Protein AF-A0A953QXI7-F1 (afdb_monomer)

pLDDT: mean 77.87, std 17.54, range [37.28, 96.44]

Structure (mmCIF, N/CA/C/O backbone):
data_AF-A0A953QXI7-F1
#
_entry.id   AF-A0A953QXI7-F1
#
loop_
_atom_site.group_PDB
_atom_site.id
_atom_site.type_symbol
_atom_site.label_atom_id
_atom_site.label_alt_id
_atom_site.label_comp_id
_atom_site.label_asym_id
_atom_site.label_entity_id
_atom_site.label_seq_id
_atom_site.pdbx_PDB_ins_code
_atom_site.Cartn_x
_atom_site.Cartn_y
_atom_site.Cartn_z
_atom_site.occupancy
_atom_site.B_iso_or_equiv
_atom_site.auth_seq_id
_atom_site.auth_comp_id
_atom_site.auth_asym_id
_atom_site.auth_atom_id
_atom_site.pdbx_PDB_model_num
ATOM 1 N N . MET A 1 1 ? -5.982 5.621 -22.185 1.00 37.28 1 MET A N 1
ATOM 2 C CA . MET A 1 1 ? -4.818 4.755 -21.902 1.00 37.28 1 MET A CA 1
ATOM 3 C C . MET A 1 1 ? -4.573 4.835 -20.413 1.00 37.28 1 MET A C 1
ATOM 5 O O . MET A 1 1 ? -4.389 5.925 -19.889 1.00 37.28 1 MET A O 1
ATOM 9 N N . ASP A 1 2 ? -4.752 3.703 -19.749 1.00 41.62 2 ASP A N 1
ATOM 10 C CA . ASP A 1 2 ? -4.988 3.586 -18.317 1.00 41.62 2 ASP A CA 1
ATOM 11 C C . ASP A 1 2 ? -3.643 3.434 -17.588 1.00 41.62 2 ASP A C 1
ATOM 13 O O . ASP A 1 2 ? -3.056 2.354 -17.548 1.00 41.62 2 ASP A O 1
ATOM 17 N N . LEU A 1 3 ? -3.106 4.545 -17.074 1.00 48.00 3 LEU A N 1
ATOM 18 C CA . LEU A 1 3 ? -1.786 4.606 -16.423 1.00 48.00 3 LEU A CA 1
ATOM 19 C C . LEU A 1 3 ? -1.693 3.761 -15.135 1.00 48.00 3 LEU A C 1
ATOM 21 O O . LEU A 1 3 ? -0.608 3.599 -14.583 1.00 48.00 3 LEU A O 1
ATOM 25 N N . LEU A 1 4 ? -2.813 3.211 -14.659 1.00 51.00 4 LEU A N 1
ATOM 26 C CA . LEU A 1 4 ? -2.891 2.341 -13.485 1.00 51.00 4 LEU A CA 1
ATOM 27 C C . LEU A 1 4 ? -2.791 0.848 -13.834 1.00 51.00 4 LEU A C 1
ATOM 29 O O . LEU A 1 4 ? -2.614 0.022 -12.938 1.00 51.00 4 LEU A O 1
ATOM 33 N N . THR A 1 5 ? -2.909 0.485 -15.115 1.00 51.28 5 THR A N 1
ATOM 34 C CA . THR A 1 5 ? -3.115 -0.913 -15.522 1.00 51.28 5 THR A CA 1
ATOM 35 C C . THR A 1 5 ? -1.811 -1.677 -15.769 1.00 51.28 5 THR A C 1
ATOM 37 O O . THR A 1 5 ? -1.784 -2.898 -15.611 1.00 51.28 5 THR A O 1
ATOM 40 N N . GLU A 1 6 ? -0.697 -1.005 -16.069 1.00 48.72 6 GLU A N 1
ATOM 41 C CA . GLU A 1 6 ? 0.467 -1.707 -16.616 1.00 48.72 6 GLU A CA 1
ATOM 42 C C . GLU A 1 6 ? 1.799 -1.184 -16.064 1.00 48.72 6 GLU A C 1
ATOM 44 O O . GLU A 1 6 ? 2.481 -0.407 -16.713 1.00 48.7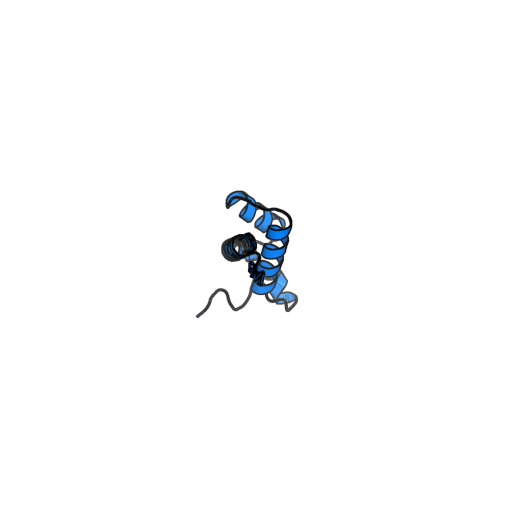2 6 GLU A O 1
ATOM 49 N N . ASN A 1 7 ? 2.201 -1.693 -14.888 1.00 48.88 7 ASN A N 1
ATOM 50 C CA . ASN A 1 7 ? 3.599 -1.730 -14.412 1.00 48.88 7 ASN A CA 1
ATOM 51 C C . ASN A 1 7 ? 4.243 -0.335 -14.142 1.00 48.88 7 ASN A C 1
ATOM 53 O O . ASN A 1 7 ? 4.534 0.420 -15.055 1.00 48.88 7 ASN A O 1
ATOM 57 N N . ARG A 1 8 ? 4.627 0.070 -12.923 1.00 54.25 8 ARG A N 1
ATOM 58 C CA . ARG A 1 8 ? 5.708 -0.493 -12.085 1.00 54.25 8 ARG A CA 1
ATOM 59 C C . ARG A 1 8 ? 5.871 0.362 -10.810 1.00 54.25 8 ARG A C 1
ATOM 61 O O . ARG A 1 8 ? 5.811 1.581 -10.900 1.00 54.25 8 ARG A O 1
ATOM 68 N N . PRO A 1 9 ? 6.306 -0.246 -9.700 1.00 55.97 9 PRO A N 1
ATOM 69 C CA . PRO A 1 9 ? 7.633 -0.022 -9.147 1.00 55.97 9 PRO A CA 1
ATOM 70 C C . PRO A 1 9 ? 8.495 -1.178 -9.627 1.00 55.97 9 PRO A C 1
ATOM 72 O O . PRO A 1 9 ? 8.044 -2.322 -9.642 1.00 55.97 9 PRO A O 1
ATOM 75 N N . GLU A 1 10 ? 9.710 -0.899 -10.062 1.00 57.53 10 GLU A N 1
ATOM 76 C CA . GLU A 1 10 ? 10.589 -1.822 -10.795 1.00 57.53 10 GLU A CA 1
ATOM 77 C C . GLU A 1 10 ? 10.713 -3.221 -10.158 1.00 57.53 10 GLU A C 1
ATOM 79 O O . GLU A 1 10 ? 10.844 -4.219 -10.862 1.00 57.53 10 GLU A O 1
ATOM 84 N N . THR A 1 11 ? 10.526 -3.302 -8.843 1.00 58.56 11 THR A N 1
ATOM 85 C CA . THR A 1 11 ? 10.539 -4.506 -8.011 1.00 58.56 11 THR A CA 1
ATOM 86 C C . THR A 1 11 ? 9.412 -5.510 -8.297 1.00 58.56 11 THR A C 1
ATOM 88 O O . THR A 1 11 ? 9.681 -6.698 -8.420 1.00 58.56 11 THR A O 1
ATOM 91 N N . CYS A 1 12 ? 8.149 -5.090 -8.419 1.00 63.00 12 CYS A N 1
ATOM 92 C CA . CYS A 1 12 ? 7.027 -6.037 -8.550 1.00 63.00 12 CYS A CA 1
ATOM 93 C C . CYS A 1 12 ? 6.912 -6.602 -9.971 1.00 63.00 12 CYS A C 1
ATOM 95 O O . CYS A 1 12 ? 6.680 -7.796 -10.151 1.00 63.00 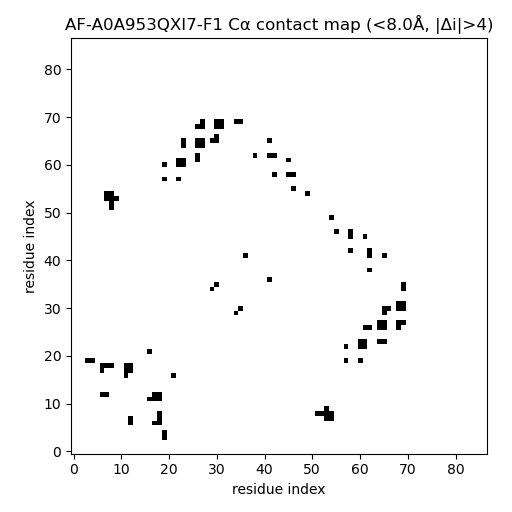12 CYS A O 1
ATOM 97 N N . ALA A 1 13 ? 7.149 -5.762 -10.980 1.00 64.62 13 ALA A N 1
ATOM 98 C CA . ALA A 1 13 ? 7.150 -6.199 -12.372 1.00 64.62 13 ALA A CA 1
ATOM 99 C C . ALA A 1 13 ? 8.327 -7.137 -12.687 1.00 64.62 13 ALA A C 1
ATOM 101 O O . ALA A 1 13 ? 8.161 -8.063 -13.475 1.00 64.62 13 ALA A O 1
ATOM 102 N N . ALA A 1 14 ? 9.492 -6.943 -12.054 1.00 63.41 14 ALA A N 1
ATOM 103 C CA . ALA A 1 14 ? 10.622 -7.871 -12.170 1.00 63.41 14 ALA A CA 1
ATOM 104 C C . ALA A 1 14 ? 10.305 -9.275 -11.620 1.00 63.41 14 ALA A C 1
ATOM 106 O O . ALA A 1 14 ? 10.912 -10.253 -12.044 1.00 63.41 14 ALA A O 1
ATOM 107 N N . LEU A 1 15 ? 9.330 -9.379 -10.714 1.00 66.44 15 LEU A N 1
ATOM 108 C CA . LEU A 1 15 ? 8.868 -10.632 -10.114 1.00 66.44 15 LEU A CA 1
ATOM 109 C C . LEU A 1 15 ? 7.620 -11.208 -10.811 1.00 66.44 15 LEU A C 1
ATOM 111 O O . LEU A 1 15 ? 7.044 -12.178 -10.327 1.00 66.44 15 LEU A O 1
ATOM 115 N N . GLY A 1 16 ? 7.165 -10.608 -11.920 1.00 67.25 16 GLY A N 1
ATOM 116 C CA . GLY A 1 16 ? 5.936 -11.017 -12.614 1.00 67.25 16 GLY A CA 1
ATO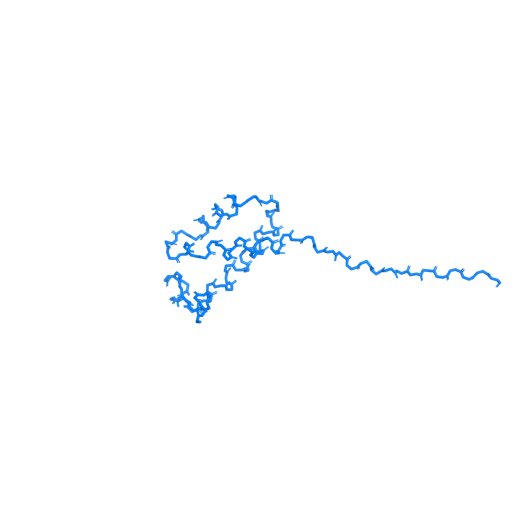M 117 C C . GLY A 1 16 ? 4.644 -10.711 -11.841 1.00 67.25 16 GLY A C 1
ATOM 118 O O . GLY A 1 16 ? 3.583 -11.235 -12.179 1.00 67.25 16 GLY A O 1
ATOM 119 N N . LEU A 1 17 ? 4.712 -9.870 -10.804 1.00 70.00 17 LEU A N 1
ATOM 120 C CA . LEU A 1 17 ? 3.574 -9.516 -9.960 1.00 70.00 17 LEU A CA 1
ATOM 121 C C . LEU A 1 17 ? 2.836 -8.291 -10.510 1.00 70.00 17 LEU A C 1
ATOM 123 O O . LEU A 1 17 ? 3.442 -7.309 -10.940 1.00 70.00 17 LEU A O 1
ATOM 127 N N . LYS A 1 18 ? 1.502 -8.311 -10.419 1.00 79.31 18 LYS A N 1
ATOM 128 C CA . LYS A 1 18 ? 0.656 -7.159 -10.761 1.00 79.31 18 LYS A CA 1
ATOM 129 C C . LYS A 1 18 ? 0.566 -6.209 -9.567 1.00 79.31 18 LYS A C 1
ATOM 131 O O . LYS A 1 18 ? -0.190 -6.467 -8.632 1.00 79.31 18 LYS A O 1
ATOM 136 N N . CYS A 1 19 ? 1.301 -5.096 -9.618 1.00 79.81 19 CYS A N 1
ATOM 137 C CA . CYS A 1 19 ? 1.387 -4.111 -8.529 1.00 79.81 19 CYS A CA 1
ATOM 138 C C . CYS A 1 19 ? 0.012 -3.668 -8.021 1.00 79.81 19 CYS A C 1
ATOM 140 O O . CYS A 1 19 ? -0.216 -3.646 -6.818 1.00 79.81 19 CYS A O 1
ATOM 142 N N . GLY A 1 20 ? -0.921 -3.383 -8.935 1.00 82.88 20 GLY A N 1
ATOM 143 C CA . GLY A 1 20 ? -2.268 -2.950 -8.567 1.00 82.88 20 GLY A CA 1
ATOM 144 C C . GLY A 1 20 ? -3.042 -3.986 -7.750 1.00 82.88 20 GLY A C 1
ATOM 145 O O . GLY A 1 20 ? -3.735 -3.610 -6.813 1.00 82.88 20 GLY A O 1
ATOM 146 N N . ALA A 1 21 ? -2.899 -5.283 -8.048 1.00 85.25 21 ALA A N 1
ATOM 147 C CA . ALA A 1 21 ? -3.527 -6.331 -7.242 1.00 85.25 21 ALA A CA 1
ATOM 148 C C . ALA A 1 21 ? -2.890 -6.400 -5.848 1.00 85.25 21 ALA A C 1
ATOM 150 O O . ALA A 1 21 ? -3.594 -6.295 -4.852 1.00 85.25 21 ALA A O 1
ATOM 151 N N . CYS A 1 22 ? -1.554 -6.436 -5.783 1.00 85.75 22 CYS A N 1
ATOM 152 C CA . CYS A 1 22 ? -0.820 -6.474 -4.517 1.00 85.75 22 CYS A CA 1
ATOM 153 C C . CYS A 1 22 ? -1.166 -5.288 -3.600 1.00 85.75 22 CYS A C 1
ATOM 155 O O . CYS A 1 22 ? -1.427 -5.480 -2.414 1.00 85.75 22 CYS A O 1
ATOM 157 N N . VAL A 1 23 ? -1.213 -4.073 -4.152 1.00 89.94 23 VAL A N 1
ATOM 158 C CA . VAL A 1 23 ? -1.570 -2.852 -3.418 1.00 89.94 23 VAL A CA 1
ATOM 159 C C . VAL A 1 23 ? -3.000 -2.928 -2.878 1.00 89.94 23 VAL A C 1
ATOM 161 O O . VAL A 1 23 ? -3.214 -2.598 -1.714 1.00 89.94 23 VAL A O 1
ATOM 164 N N . ARG A 1 24 ? -3.967 -3.403 -3.677 1.00 91.44 24 ARG A N 1
ATOM 165 C CA . ARG A 1 24 ? -5.363 -3.559 -3.234 1.00 91.44 24 ARG A CA 1
ATOM 166 C C . ARG A 1 24 ? -5.510 -4.599 -2.125 1.00 91.44 24 ARG A C 1
ATOM 168 O O . ARG A 1 24 ? -6.115 -4.300 -1.101 1.00 91.44 24 ARG A O 1
ATOM 175 N N . ASP A 1 25 ? -4.923 -5.779 -2.297 1.00 90.94 25 ASP A N 1
ATOM 176 C CA . ASP A 1 25 ? -5.048 -6.879 -1.331 1.00 90.94 25 ASP A CA 1
ATOM 177 C C . ASP A 1 25 ? -4.369 -6.530 0.003 1.00 90.94 25 ASP A C 1
ATOM 179 O O . ASP A 1 25 ? -4.884 -6.816 1.090 1.00 90.94 25 ASP A O 1
ATOM 183 N N . THR A 1 26 ? -3.231 -5.834 -0.071 1.00 92.94 26 THR A N 1
ATOM 184 C CA . THR A 1 26 ? -2.537 -5.316 1.112 1.00 92.94 26 THR A CA 1
ATOM 185 C C . THR A 1 26 ? -3.374 -4.242 1.805 1.00 92.94 26 THR A C 1
ATOM 187 O O . THR A 1 26 ? -3.526 -4.291 3.022 1.00 92.94 26 THR A O 1
ATOM 190 N N . ALA A 1 27 ? -3.972 -3.306 1.059 1.00 94.88 27 ALA A N 1
ATOM 191 C CA . ALA A 1 27 ? -4.841 -2.275 1.626 1.00 94.88 27 ALA A CA 1
ATOM 192 C C . ALA A 1 27 ? -6.067 -2.874 2.334 1.00 94.88 27 ALA A C 1
ATOM 194 O O . ALA A 1 27 ? -6.403 -2.444 3.438 1.00 94.88 27 ALA A O 1
ATOM 195 N N . ALA A 1 28 ? -6.688 -3.902 1.747 1.00 94.25 28 ALA A N 1
ATOM 196 C CA . ALA A 1 28 ? -7.796 -4.630 2.359 1.00 94.25 28 ALA A CA 1
ATOM 197 C C . ALA A 1 28 ? -7.376 -5.333 3.658 1.00 94.25 28 ALA A C 1
ATOM 199 O O . ALA A 1 28 ? -8.075 -5.259 4.671 1.00 94.25 28 ALA A O 1
ATOM 200 N N . SER A 1 29 ? -6.194 -5.952 3.661 1.00 94.75 29 SER A N 1
ATOM 201 C CA . SER A 1 29 ? -5.629 -6.584 4.857 1.00 94.75 29 SER A CA 1
ATOM 202 C C . SER A 1 29 ? -5.359 -5.557 5.962 1.00 94.75 29 SER A C 1
ATOM 204 O O . SER A 1 29 ? -5.723 -5.772 7.119 1.00 94.75 29 SER A O 1
ATOM 206 N N . VAL A 1 30 ? -4.784 -4.403 5.607 1.00 95.31 30 VAL A N 1
ATOM 207 C CA . VAL A 1 30 ? -4.543 -3.300 6.547 1.00 95.31 30 VAL A CA 1
ATOM 208 C C . VAL A 1 30 ? -5.859 -2.740 7.086 1.00 95.31 30 VAL A C 1
ATOM 210 O O . VAL A 1 30 ? -5.944 -2.508 8.285 1.00 95.31 30 VAL A O 1
ATOM 213 N N . ALA A 1 31 ? -6.898 -2.584 6.262 1.00 95.12 31 ALA A N 1
ATOM 214 C CA . ALA A 1 31 ? -8.231 -2.162 6.709 1.00 95.12 31 ALA A CA 1
ATOM 215 C C . ALA A 1 31 ? -8.869 -3.151 7.696 1.00 95.12 31 ALA A C 1
ATOM 217 O O . ALA A 1 31 ? -9.528 -2.739 8.652 1.00 95.12 31 ALA A O 1
ATOM 218 N N . GLY A 1 32 ? -8.638 -4.452 7.505 1.00 92.62 32 GLY A N 1
ATOM 219 C CA . GLY A 1 32 ? -9.096 -5.490 8.427 1.00 92.62 32 GLY A CA 1
ATOM 220 C C . GLY A 1 32 ? -8.442 -5.408 9.811 1.00 92.62 32 GLY A C 1
ATOM 221 O O . GLY A 1 32 ? -9.126 -5.625 10.813 1.00 92.62 32 GLY A O 1
ATOM 222 N N . ILE A 1 33 ? -7.148 -5.072 9.863 1.00 93.25 33 ILE A N 1
ATOM 223 C CA . ILE A 1 33 ? -6.335 -5.036 11.092 1.00 93.25 33 ILE A CA 1
ATOM 224 C C . ILE A 1 33 ? -6.419 -3.666 11.780 1.00 93.25 33 ILE A C 1
ATOM 226 O O . ILE A 1 33 ? -6.736 -3.569 12.964 1.00 93.25 33 ILE A O 1
ATOM 230 N N . CYS A 1 34 ? -6.145 -2.600 11.035 1.00 91.06 34 CYS A N 1
ATOM 231 C CA . CYS A 1 34 ? -6.080 -1.226 11.512 1.00 91.06 34 CYS A CA 1
ATOM 232 C C . CYS A 1 34 ? -7.283 -0.457 10.971 1.00 91.06 34 CYS A C 1
ATOM 234 O O . CYS A 1 34 ? -7.216 0.103 9.880 1.00 91.06 34 CYS A O 1
ATOM 236 N N . ARG A 1 35 ? -8.388 -0.418 11.719 1.00 89.19 35 ARG A N 1
ATOM 237 C CA . ARG A 1 35 ? -9.610 0.292 11.308 1.00 89.19 35 ARG A CA 1
ATOM 238 C C . ARG A 1 35 ? -9.551 1.786 11.620 1.00 89.19 35 ARG A C 1
ATOM 240 O O . ARG A 1 35 ? -8.945 2.196 12.604 1.00 89.19 35 ARG A O 1
ATOM 247 N N . GLY A 1 36 ? -10.265 2.580 10.821 1.00 90.94 36 GLY A N 1
ATOM 248 C CA . GLY A 1 36 ? -10.529 3.992 11.119 1.00 90.94 36 GLY A CA 1
ATOM 249 C C . GLY A 1 36 ? -9.315 4.913 10.989 1.00 90.94 36 GLY A C 1
ATOM 250 O O . GLY A 1 36 ? -9.294 5.977 11.606 1.00 90.94 36 GLY A O 1
ATOM 251 N N . LEU A 1 37 ? -8.303 4.523 10.211 1.00 94.12 37 LEU A N 1
ATOM 252 C CA . LEU A 1 37 ? -7.151 5.381 9.956 1.00 94.12 37 LEU A CA 1
ATOM 253 C C . LEU A 1 37 ? -7.554 6.605 9.127 1.00 94.12 37 LEU A C 1
ATOM 255 O O . LEU A 1 37 ? -8.369 6.525 8.206 1.00 94.12 37 LEU A O 1
ATOM 259 N N . GLN A 1 38 ? -6.940 7.742 9.446 1.00 94.38 38 GLN A N 1
ATOM 260 C CA . GLN A 1 38 ? -7.020 8.956 8.633 1.00 94.38 38 GLN A CA 1
ATOM 261 C C . GLN A 1 38 ? -6.037 8.878 7.455 1.00 94.38 38 GLN A C 1
ATOM 263 O O . GLN A 1 38 ? -5.103 8.075 7.490 1.00 94.38 38 GLN A O 1
ATOM 268 N N . THR A 1 39 ? -6.221 9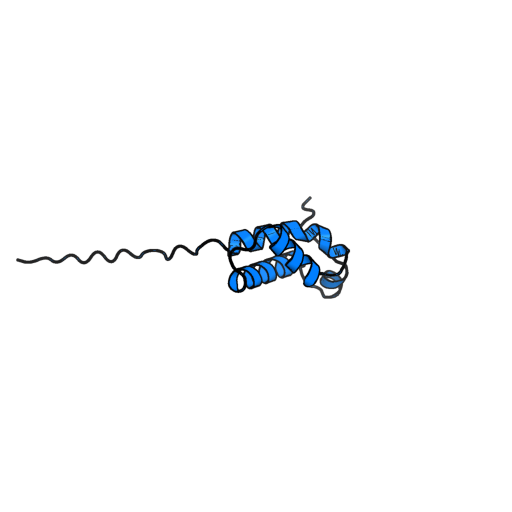.729 6.438 1.00 93.31 39 THR A N 1
ATOM 269 C CA . THR A 1 39 ? -5.384 9.773 5.220 1.00 93.31 39 THR A CA 1
ATOM 270 C C . THR A 1 39 ? -3.890 9.706 5.522 1.00 93.31 39 THR A C 1
ATOM 272 O O . THR A 1 39 ? -3.205 8.850 4.967 1.00 93.31 39 THR A O 1
ATOM 275 N N . ASP A 1 40 ? -3.400 10.534 6.447 1.00 94.88 40 ASP A N 1
ATOM 276 C CA . ASP A 1 40 ? -1.973 10.586 6.781 1.00 94.88 40 ASP A CA 1
ATOM 277 C C . ASP A 1 40 ? -1.459 9.247 7.323 1.00 94.88 40 ASP A C 1
ATOM 279 O O . ASP A 1 40 ? -0.395 8.776 6.926 1.00 94.88 40 ASP A O 1
ATOM 283 N N . GLY A 1 41 ? -2.249 8.583 8.173 1.00 95.75 41 GLY A N 1
ATOM 284 C CA . GLY A 1 41 ? -1.914 7.263 8.708 1.00 95.75 41 GLY A CA 1
ATOM 285 C C . GLY A 1 41 ? -1.920 6.176 7.632 1.00 95.75 41 GLY A C 1
ATOM 286 O O . GLY A 1 41 ? -1.031 5.325 7.607 1.00 95.75 41 GLY A O 1
ATOM 287 N N . ILE A 1 42 ? -2.879 6.226 6.702 1.00 96.19 42 ILE A N 1
ATOM 288 C CA . ILE A 1 42 ? -2.960 5.285 5.575 1.00 96.19 42 ILE A CA 1
ATOM 289 C C . ILE A 1 42 ? -1.731 5.435 4.668 1.00 96.19 42 ILE A C 1
ATOM 291 O O . ILE A 1 42 ? -1.089 4.442 4.316 1.00 96.19 42 ILE A O 1
ATOM 295 N N . GLN A 1 43 ? -1.362 6.673 4.329 1.00 94.44 43 GLN A N 1
ATOM 296 C CA . GLN A 1 43 ? -0.187 6.950 3.505 1.00 94.44 43 GLN A CA 1
ATOM 297 C C . GLN A 1 43 ? 1.119 6.600 4.222 1.00 94.44 43 GLN A C 1
ATOM 299 O O . GLN A 1 43 ? 2.029 6.052 3.601 1.00 94.44 43 GLN A O 1
ATOM 304 N N . GLN A 1 44 ? 1.214 6.846 5.530 1.00 95.44 44 GLN A N 1
ATOM 305 C CA . GLN A 1 44 ? 2.378 6.449 6.313 1.00 95.44 44 GLN A CA 1
ATOM 306 C C . GLN A 1 44 ? 2.587 4.930 6.263 1.00 95.44 44 GLN A C 1
ATOM 308 O O . GLN A 1 44 ? 3.704 4.486 6.002 1.00 95.44 44 GLN A O 1
ATOM 313 N N . ILE A 1 45 ? 1.528 4.130 6.446 1.00 95.50 45 ILE A N 1
ATOM 314 C CA . ILE A 1 45 ? 1.613 2.667 6.314 1.00 95.50 45 ILE A CA 1
ATOM 315 C C . ILE A 1 45 ? 2.058 2.279 4.904 1.00 95.50 45 ILE A C 1
ATOM 317 O O . ILE A 1 45 ? 2.956 1.451 4.757 1.00 95.50 45 ILE A O 1
ATOM 321 N N . PHE A 1 46 ? 1.487 2.901 3.870 1.00 94.38 46 PHE A N 1
ATOM 322 C CA . PHE A 1 46 ? 1.890 2.641 2.492 1.00 94.38 46 PHE A CA 1
ATOM 323 C C . PHE A 1 46 ? 3.397 2.852 2.288 1.00 94.38 46 PHE A C 1
ATOM 325 O O . PHE A 1 46 ? 4.077 1.958 1.790 1.00 94.38 46 PHE A O 1
ATOM 332 N N . PHE A 1 47 ? 3.950 3.989 2.715 1.00 92.75 47 PHE A N 1
ATOM 333 C CA . PHE A 1 47 ? 5.377 4.276 2.533 1.00 92.75 47 PHE A CA 1
ATOM 334 C C . PHE A 1 47 ? 6.301 3.416 3.405 1.00 92.75 47 PHE A C 1
ATOM 336 O O . PHE A 1 47 ? 7.458 3.219 3.038 1.00 92.75 47 PHE A O 1
ATOM 343 N N . GLN A 1 48 ? 5.806 2.872 4.521 1.00 93.38 48 GLN A N 1
ATOM 344 C CA . GLN A 1 48 ? 6.537 1.879 5.317 1.00 93.38 48 GLN A CA 1
ATOM 345 C C . GLN A 1 48 ? 6.592 0.514 4.618 1.00 93.38 48 GLN A C 1
ATOM 347 O O . GLN A 1 48 ? 7.634 -0.136 4.622 1.00 93.38 48 GLN A O 1
ATOM 352 N N . LEU A 1 49 ? 5.495 0.088 3.985 1.00 90.12 49 LEU A N 1
ATOM 353 C CA . LEU A 1 49 ? 5.423 -1.182 3.250 1.00 90.12 49 LEU A CA 1
ATOM 354 C C . LEU A 1 49 ? 6.146 -1.120 1.898 1.00 90.12 49 LEU A C 1
ATOM 356 O O . LEU A 1 49 ? 6.736 -2.102 1.451 1.00 90.12 49 LEU A O 1
ATOM 360 N N . TYR A 1 50 ? 6.110 0.043 1.250 1.00 87.75 50 TYR A N 1
ATOM 361 C CA . TYR A 1 50 ? 6.589 0.256 -0.109 1.00 87.75 50 TYR A CA 1
ATOM 362 C C . TYR A 1 50 ? 7.633 1.378 -0.154 1.00 87.75 50 TYR A C 1
ATOM 364 O O . TYR A 1 50 ? 7.373 2.491 -0.611 1.00 87.75 50 TYR A O 1
ATOM 372 N N . SER A 1 51 ? 8.848 1.064 0.295 1.00 84.44 51 SER A N 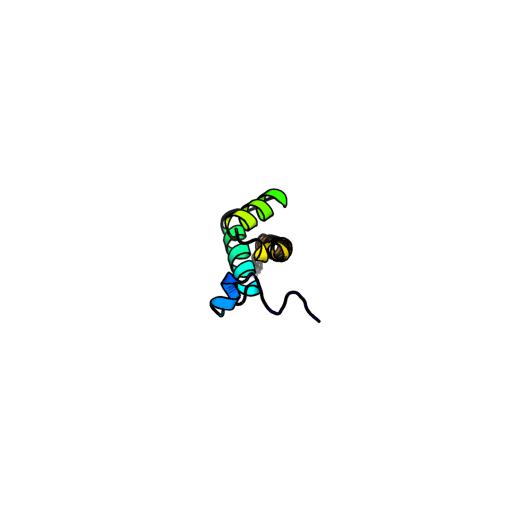1
ATOM 373 C CA . SER A 1 51 ? 9.963 2.018 0.398 1.00 84.44 51 SER A CA 1
ATOM 374 C C . SER A 1 51 ? 10.549 2.464 -0.949 1.00 84.44 51 SER A C 1
ATOM 376 O O . SER A 1 51 ? 11.202 3.507 -1.030 1.00 84.44 51 SER A O 1
ATOM 378 N N . SER A 1 52 ? 10.317 1.701 -2.023 1.00 83.06 52 SER A N 1
ATOM 379 C CA . SER A 1 52 ? 10.816 2.042 -3.358 1.00 83.06 52 SER A CA 1
ATOM 380 C C . SER A 1 52 ? 10.135 3.312 -3.894 1.00 83.06 52 SER A C 1
ATOM 382 O O . SER A 1 52 ? 8.903 3.372 -3.940 1.00 83.06 52 SER A O 1
ATOM 384 N N . PRO A 1 53 ? 10.892 4.318 -4.378 1.00 81.06 53 PRO A N 1
ATOM 385 C CA . PRO A 1 53 ? 10.318 5.540 -4.943 1.00 81.06 53 PRO A CA 1
ATOM 386 C C . PRO A 1 53 ? 9.343 5.293 -6.100 1.00 81.06 53 PRO A C 1
ATOM 388 O O . PRO A 1 53 ? 8.398 6.062 -6.270 1.00 81.06 53 PRO A O 1
ATOM 391 N N . GLY A 1 54 ? 9.520 4.200 -6.852 1.00 79.38 54 GLY A N 1
ATOM 392 C CA . GLY A 1 54 ? 8.607 3.808 -7.928 1.00 79.38 54 GLY A CA 1
ATOM 393 C C . GLY A 1 54 ? 7.197 3.449 -7.446 1.00 79.38 54 GLY A C 1
ATOM 394 O O . GLY A 1 54 ? 6.268 3.434 -8.242 1.00 79.38 54 GLY A O 1
ATOM 395 N N . CYS A 1 55 ? 7.007 3.185 -6.149 1.00 83.25 55 CYS A N 1
ATOM 396 C CA . CYS A 1 55 ? 5.699 2.890 -5.567 1.00 83.25 55 CYS A CA 1
ATOM 397 C C . CYS A 1 55 ? 4.875 4.142 -5.288 1.00 83.25 55 CYS A C 1
ATOM 399 O O . CYS A 1 55 ? 3.658 4.042 -5.177 1.00 83.25 55 CYS A O 1
ATOM 401 N N . ARG A 1 56 ? 5.499 5.321 -5.193 1.00 87.25 56 ARG A N 1
ATOM 402 C CA . ARG A 1 56 ? 4.825 6.563 -4.779 1.00 87.25 56 ARG A CA 1
ATOM 403 C C . ARG A 1 56 ? 3.531 6.871 -5.552 1.00 87.25 56 ARG A C 1
ATOM 405 O O . ARG A 1 56 ? 2.560 7.228 -4.890 1.00 87.25 56 ARG A O 1
ATOM 412 N N . PRO A 1 57 ? 3.442 6.677 -6.886 1.00 86.88 57 PRO A N 1
ATOM 413 C CA . PRO A 1 57 ? 2.199 6.914 -7.627 1.00 86.88 57 PRO A CA 1
ATOM 414 C C . PRO A 1 57 ? 1.025 6.020 -7.194 1.00 86.88 57 PRO A C 1
ATOM 416 O O . PRO A 1 57 ? -0.127 6.364 -7.434 1.00 86.88 57 PRO A O 1
ATOM 419 N N . MET A 1 58 ? 1.290 4.880 -6.543 1.00 88.25 58 MET A N 1
ATOM 420 C CA . MET A 1 58 ? 0.260 3.939 -6.092 1.00 88.25 58 MET A CA 1
ATOM 421 C C . MET A 1 58 ? -0.324 4.271 -4.712 1.00 88.25 58 MET A C 1
ATOM 423 O O . MET A 1 58 ? -1.287 3.621 -4.307 1.00 88.25 58 MET A O 1
ATOM 427 N N . ALA A 1 59 ? 0.196 5.280 -4.003 1.00 91.38 59 ALA A N 1
ATOM 428 C CA . ALA A 1 59 ? -0.285 5.646 -2.667 1.00 91.38 59 ALA A CA 1
ATOM 429 C C . ALA A 1 59 ? -1.784 5.993 -2.661 1.00 91.38 59 ALA A C 1
ATOM 431 O O . ALA A 1 59 ? -2.524 5.560 -1.780 1.00 91.38 59 ALA A O 1
ATOM 432 N N . GLN A 1 60 ? -2.257 6.702 -3.692 1.00 91.56 60 GLN A N 1
ATOM 433 C CA . GLN A 1 60 ? -3.675 7.038 -3.829 1.00 91.56 60 GLN A CA 1
ATOM 434 C C . GLN A 1 60 ? -4.541 5.793 -4.077 1.00 91.56 60 GLN A C 1
ATOM 436 O O . GLN A 1 60 ? -5.619 5.665 -3.502 1.00 91.56 60 GLN A O 1
ATOM 441 N N . ALA A 1 61 ? -4.063 4.849 -4.894 1.00 91.06 61 ALA A N 1
ATOM 442 C CA . ALA A 1 61 ? -4.765 3.591 -5.144 1.00 91.06 61 ALA A CA 1
ATOM 443 C C . ALA A 1 61 ? -4.866 2.732 -3.874 1.00 91.06 61 ALA A C 1
ATOM 445 O O . ALA A 1 61 ? -5.909 2.132 -3.618 1.00 91.06 61 ALA A O 1
ATOM 446 N N . PHE A 1 62 ? -3.809 2.719 -3.058 1.00 94.06 62 PHE A N 1
ATOM 447 C CA . PHE A 1 62 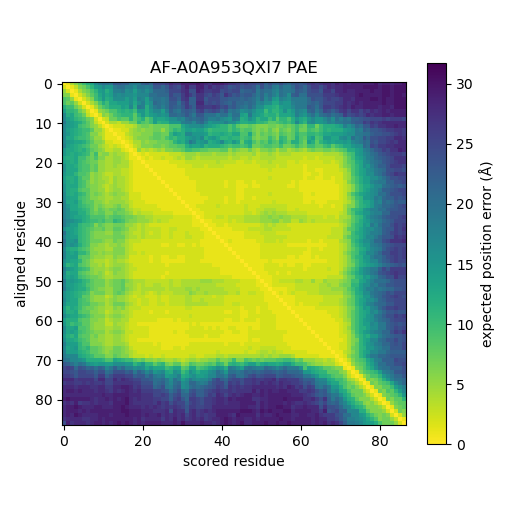? -3.822 2.081 -1.744 1.00 94.06 62 PHE A CA 1
ATOM 448 C C . PHE A 1 62 ? -4.854 2.726 -0.812 1.00 94.06 62 PHE A C 1
ATOM 450 O O . PHE A 1 62 ? -5.637 2.017 -0.183 1.00 94.06 62 PHE A O 1
ATOM 457 N N . GLU A 1 63 ? -4.896 4.061 -0.747 1.00 95.81 63 GLU A N 1
ATOM 458 C CA . GLU A 1 63 ? -5.851 4.779 0.101 1.00 95.81 63 GLU A CA 1
ATOM 459 C C . GLU A 1 63 ? -7.305 4.493 -0.288 1.00 95.81 63 GLU A C 1
ATOM 461 O O . GLU A 1 63 ? -8.130 4.214 0.584 1.00 95.81 63 GLU A O 1
ATOM 466 N N . MET A 1 64 ? -7.619 4.518 -1.585 1.00 94.25 64 MET A N 1
ATOM 467 C CA . MET A 1 64 ? -8.963 4.196 -2.075 1.00 94.25 64 MET A CA 1
ATOM 468 C C . MET A 1 64 ? -9.366 2.771 -1.686 1.00 94.25 64 MET A C 1
ATOM 470 O O . MET A 1 64 ? -10.408 2.583 -1.060 1.00 94.25 64 MET A O 1
ATOM 474 N N . ALA A 1 65 ? -8.503 1.787 -1.950 1.00 94.44 65 ALA A N 1
ATOM 475 C CA . ALA A 1 65 ? -8.772 0.390 -1.617 1.00 94.44 65 ALA A CA 1
ATOM 476 C C . ALA A 1 65 ? -8.926 0.158 -0.101 1.00 94.44 65 ALA A C 1
ATOM 478 O O . ALA A 1 65 ? -9.786 -0.615 0.326 1.00 94.44 65 ALA A O 1
ATOM 479 N N . TYR A 1 66 ? -8.138 0.853 0.727 1.00 96.44 66 TYR A N 1
ATOM 480 C CA . TYR A 1 66 ? -8.273 0.809 2.184 1.00 96.44 66 TYR A CA 1
ATOM 481 C C . TYR A 1 66 ? -9.644 1.337 2.624 1.00 96.44 66 TYR A C 1
ATOM 483 O O . TYR A 1 66 ? -10.314 0.709 3.444 1.00 96.44 66 TYR A O 1
ATOM 491 N N . ARG A 1 67 ? -10.081 2.481 2.080 1.00 95.19 67 ARG A N 1
ATOM 492 C CA . ARG A 1 67 ? -11.371 3.100 2.427 1.00 95.19 67 ARG A CA 1
ATOM 493 C C . ARG A 1 67 ? -12.548 2.232 2.012 1.00 95.19 67 ARG A C 1
ATOM 495 O O . ARG A 1 67 ? -13.463 2.057 2.809 1.00 95.19 67 ARG A O 1
ATOM 502 N N . GLU A 1 68 ? -12.506 1.678 0.804 1.00 93.75 68 GLU A N 1
ATOM 503 C CA . GLU A 1 68 ? -13.508 0.728 0.308 1.00 93.75 68 GLU A CA 1
ATOM 504 C C . GLU A 1 68 ? -13.609 -0.490 1.231 1.00 93.75 68 GLU A C 1
ATOM 506 O O . GLU A 1 68 ? -14.698 -0.859 1.661 1.00 93.75 68 GLU A O 1
ATOM 511 N N . SER A 1 69 ? -12.464 -1.048 1.628 1.00 93.88 69 SER A N 1
ATOM 512 C CA . SER A 1 69 ? -12.396 -2.222 2.508 1.00 93.88 69 SER A CA 1
ATOM 513 C C . SER A 1 69 ? -12.733 -1.920 3.972 1.00 93.88 69 SER A C 1
ATOM 515 O O . SER A 1 69 ? -13.043 -2.827 4.740 1.00 93.88 69 SER A O 1
ATOM 517 N N . SER A 1 70 ? -12.668 -0.650 4.375 1.00 90.75 70 SER A N 1
ATOM 518 C CA . SER A 1 70 ? -13.016 -0.195 5.726 1.00 90.75 70 SER A CA 1
ATOM 519 C C . SER A 1 70 ? -14.512 0.059 5.900 1.00 90.75 70 SER A C 1
ATOM 521 O O . SER A 1 70 ? -14.953 0.324 7.023 1.00 90.75 70 SER A O 1
ATOM 523 N N . GLN A 1 71 ? -15.301 0.019 4.820 1.00 82.81 71 GLN A N 1
ATOM 524 C CA . GLN A 1 71 ? -16.743 0.188 4.930 1.00 82.81 71 GLN A CA 1
ATOM 525 C C . GLN A 1 71 ? -17.336 -0.955 5.765 1.00 82.81 71 GLN A C 1
ATOM 527 O O . GLN A 1 71 ? -16.932 -2.111 5.609 1.00 82.81 71 GLN A O 1
ATOM 532 N N . PRO A 1 72 ? -18.294 -0.666 6.664 1.00 70.69 72 PRO A N 1
ATOM 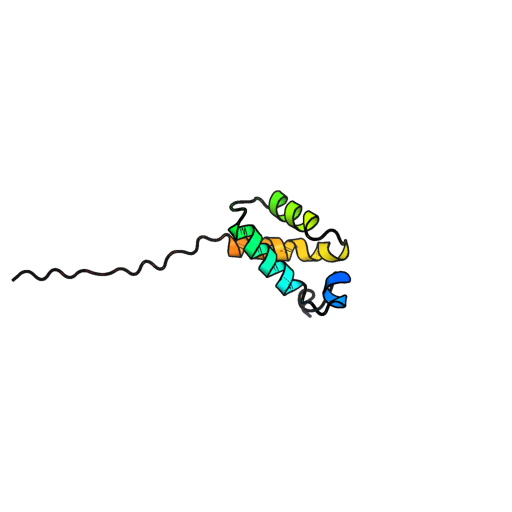533 C CA . PRO A 1 72 ? -18.996 -1.715 7.377 1.00 70.69 72 PRO A CA 1
ATOM 534 C C . PRO A 1 72 ? -19.647 -2.635 6.348 1.00 70.69 72 PRO A C 1
ATOM 536 O O . PRO A 1 72 ? -20.488 -2.189 5.566 1.00 70.69 72 PRO A O 1
ATOM 539 N N . VAL A 1 73 ? -19.288 -3.920 6.364 1.00 63.69 73 VAL A N 1
ATOM 540 C CA . VAL A 1 73 ? -20.105 -4.944 5.716 1.00 63.69 73 VAL A CA 1
ATOM 541 C C . VAL A 1 73 ? -21.444 -4.873 6.431 1.00 63.69 73 VAL A C 1
ATOM 543 O O . VAL A 1 73 ? -21.541 -5.316 7.575 1.00 63.69 73 VAL A O 1
ATOM 546 N N . GLN A 1 74 ? -22.449 -4.237 5.823 1.00 54.22 74 GLN A N 1
ATOM 547 C CA . GLN A 1 74 ? -23.797 -4.309 6.363 1.00 54.22 74 GLN A CA 1
ATOM 548 C C . GLN A 1 74 ? -24.151 -5.794 6.375 1.00 54.22 74 GLN A C 1
ATOM 550 O O . GLN A 1 74 ? -24.202 -6.403 5.301 1.00 54.22 74 GLN A O 1
ATOM 555 N N . PRO A 1 75 ? -24.340 -6.412 7.554 1.00 55.56 75 PRO A N 1
ATOM 556 C CA . PRO A 1 75 ? -24.872 -7.753 7.583 1.00 55.56 75 PRO A CA 1
ATOM 557 C C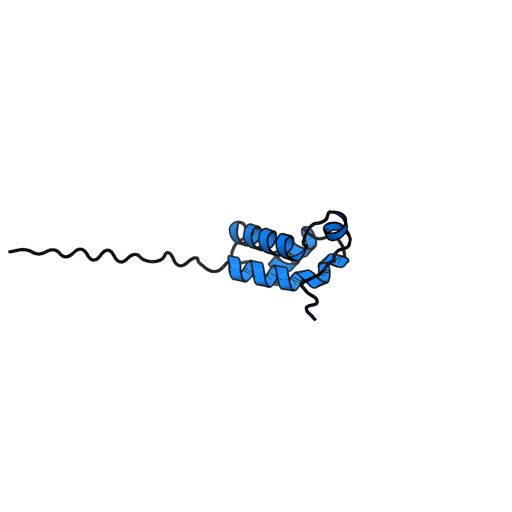 . PRO A 1 75 ? -26.231 -7.644 6.908 1.00 55.56 75 PRO A C 1
ATOM 559 O O . PRO A 1 75 ? -27.070 -6.846 7.331 1.00 55.56 75 PRO A O 1
ATOM 562 N N . MET A 1 76 ? -26.414 -8.380 5.816 1.00 56.78 76 MET A N 1
ATOM 563 C CA . MET A 1 76 ? -27.699 -8.500 5.151 1.00 56.78 76 MET A CA 1
ATOM 564 C C . MET A 1 76 ? -28.669 -9.037 6.208 1.00 56.78 76 MET A C 1
ATOM 566 O O . MET A 1 76 ? -28.619 -10.212 6.563 1.00 56.78 76 MET A O 1
ATOM 570 N N . LEU A 1 77 ? -29.461 -8.144 6.807 1.00 58.28 77 LEU A N 1
ATOM 571 C CA . LEU A 1 77 ? -30.446 -8.482 7.825 1.00 58.28 77 LEU A CA 1
ATOM 572 C C . LEU A 1 77 ? -31.521 -9.319 7.135 1.00 58.28 77 LEU A C 1
ATOM 574 O O . LEU A 1 77 ? -32.484 -8.795 6.579 1.00 58.28 77 LEU A O 1
ATOM 578 N N . THR A 1 78 ? -31.337 -10.636 7.138 1.00 58.75 78 THR A N 1
ATOM 579 C CA . THR A 1 78 ? -32.387 -11.600 6.828 1.00 58.75 78 THR A CA 1
ATOM 580 C C . THR A 1 78 ? -33.480 -11.448 7.878 1.00 58.75 78 THR A C 1
ATOM 582 O O . THR A 1 78 ? -33.405 -12.015 8.966 1.00 58.75 78 THR A O 1
ATOM 585 N N . LEU A 1 79 ? -34.480 -10.627 7.557 1.00 59.00 79 LEU A N 1
ATOM 586 C CA . LEU A 1 79 ? -35.734 -10.509 8.292 1.00 59.00 79 LEU A CA 1
ATOM 587 C C . LEU A 1 79 ? -36.469 -11.851 8.215 1.00 59.00 79 LEU A C 1
ATOM 589 O O . LEU A 1 79 ? -37.193 -12.130 7.262 1.00 59.00 79 LEU A O 1
ATOM 593 N N . VAL A 1 80 ? -36.276 -12.696 9.226 1.00 60.84 80 VAL A N 1
ATOM 594 C CA . VAL A 1 80 ? -37.149 -13.846 9.463 1.00 60.84 80 VAL A CA 1
ATOM 595 C C . VAL A 1 80 ? -38.456 -13.300 10.033 1.00 60.84 80 VAL A C 1
ATOM 597 O O . VAL A 1 80 ? -38.538 -12.941 11.205 1.00 60.84 80 VAL A O 1
ATOM 600 N N . SER A 1 81 ? -39.478 -13.192 9.183 1.00 63.88 81 SER A N 1
ATOM 601 C CA . SER A 1 81 ? -40.847 -12.923 9.622 1.00 63.88 81 SER A CA 1
ATOM 602 C C . SER A 1 81 ? -41.415 -14.199 10.245 1.00 63.88 81 SER A C 1
ATOM 604 O O . SER A 1 81 ? -41.732 -15.154 9.538 1.00 63.88 81 SER A O 1
ATOM 606 N N . ALA A 1 82 ? -41.510 -14.239 11.574 1.00 58.47 82 ALA A N 1
ATOM 607 C CA . ALA A 1 82 ? -42.266 -15.268 12.275 1.00 58.47 82 ALA A CA 1
ATOM 608 C C . ALA A 1 82 ? -43.755 -14.892 12.236 1.00 58.47 82 ALA A C 1
ATOM 610 O O . ALA A 1 82 ? -44.188 -13.972 12.927 1.00 58.47 82 ALA A O 1
ATOM 611 N N . ALA A 1 83 ? -44.536 -15.588 11.408 1.00 56.97 83 ALA A N 1
ATOM 612 C CA . ALA A 1 83 ? -45.991 -15.516 11.445 1.00 56.97 83 ALA A CA 1
ATOM 613 C C . ALA A 1 83 ? -46.510 -16.460 12.540 1.00 56.97 83 ALA A C 1
ATOM 615 O O . ALA A 1 83 ? -46.537 -17.676 12.360 1.00 56.97 83 ALA A O 1
ATOM 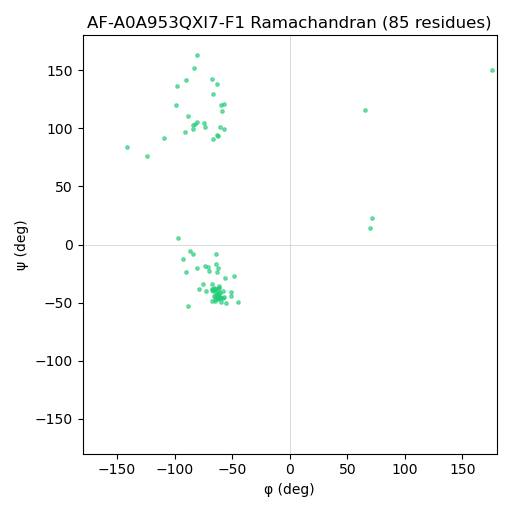616 N N . SER A 1 84 ? -46.916 -15.913 13.683 1.00 56.66 84 SER A N 1
ATOM 617 C CA . SER A 1 84 ? -47.711 -16.633 14.679 1.00 56.66 84 SER A CA 1
ATOM 618 C C . SER A 1 84 ? -49.187 -16.554 14.286 1.00 56.66 84 SER A C 1
ATOM 620 O O . SER A 1 84 ? -49.853 -15.550 14.531 1.00 56.66 84 SER A O 1
ATOM 622 N N . ALA A 1 85 ? -49.705 -17.617 13.669 1.00 52.75 85 ALA A N 1
ATOM 623 C CA . ALA A 1 85 ? -51.142 -17.830 13.545 1.00 52.75 85 ALA A CA 1
ATOM 624 C C . ALA A 1 85 ? -51.634 -18.587 14.786 1.00 52.75 85 ALA A C 1
ATOM 626 O O . ALA A 1 85 ? -51.301 -19.754 14.984 1.00 52.75 85 ALA A O 1
ATOM 627 N N . ALA A 1 86 ? -52.401 -17.894 15.624 1.00 50.75 86 ALA A N 1
ATOM 628 C CA . ALA A 1 86 ? -53.267 -18.494 16.625 1.00 50.75 86 ALA A CA 1
ATOM 629 C C . ALA A 1 86 ? -54.693 -18.531 16.058 1.00 50.75 86 ALA A C 1
ATOM 631 O O . ALA A 1 86 ? -55.232 -17.473 15.730 1.00 50.75 86 ALA A O 1
ATOM 632 N N . ALA A 1 87 ? -55.270 -19.727 15.941 1.00 48.75 87 ALA A N 1
ATOM 633 C CA . ALA A 1 87 ? -56.710 -19.992 15.957 1.00 48.75 87 ALA A CA 1
ATOM 634 C C . ALA A 1 87 ? -56.934 -21.484 16.228 1.00 48.75 87 ALA A C 1
ATOM 636 O O . ALA A 1 87 ? -56.340 -22.299 15.487 1.00 48.75 87 ALA A O 1
#

Radius of gyration: 19.49 Å; Cα contacts (8 Å, |Δi|>4): 61; chains: 1; bounding box: 68×31×38 Å

Secondary structure (DSSP, 8-state):
--TTTS--SHHHHHTT--HHHHHHHHHHHHHHHS-S--HHHHHHHHHHH--SGGGGGGHHHHHHHHHHHTS----------------

Solvent-accessible surface area (backbone atoms only — not comparable to full-atom values): 5412 Å² total; per-residue (Å²): 134,69,89,79,77,69,83,61,31,75,70,38,48,75,69,75,43,60,57,65,59,55,41,34,57,49,20,33,52,44,19,71,74,57,67,89,67,51,72,69,56,49,47,51,52,45,49,70,77,44,73,54,77,52,39,58,83,48,46,62,57,26,49,52,33,20,55,64,49,54,50,79,78,74,74,81,78,78,80,77,81,81,82,83,84,85,130

Foldseek 3Di:
DDPQFDDDPPVQVVVVHRLLVVLLVVLLVCLVVPADDDLVRQLVVQCVVPVRPGCVVCSVSSVVSNVVSNDPPPPPPPPPDDDDDDD

Sequence (87 aa):
MDLLTENRPETCAALGLKCGACVRDTAASVAGICRGLQTDGIQQIFFQLYSSPGCRPMAQAFEMAYRESSQPVQPMLTLVSAASAAA

Mean predicted aligned error: 10.94 Å